Protein AF-A0A399Z7Y9-F1 (afdb_monomer_lite)

Sequence (100 aa):
MTAIPLEQTRKQQRDEEAFIATQWTLMGRKFRRHKLAMVGTVMIVLFYLVALFCEFVATQDPLKRNTEYIHVPPQRVHFFGSSGFGPYVYGLKIEEDPRT

Foldseek 3Di:
DDDDPPVVVVVVVVVVCVVVPPVVVVVVVVQVVDPVSVVVVVVVVVVVVCVVCVVVVPVDDPPDDDPVCPPPDDWDFDQDDPVDGGTDTDDDDDDDDPPD

Radius of gyration: 32.73 Å; chains: 1; bounding box: 58×28×99 Å

Secondary structure (DSSP, 8-state):
-----HHHHHHHHHHHHHHHS-HHHHHHHHHHH-HHHHHHHHHHHHHHHHHHTHHHH--S-TT---GGGTT---PPPEEEETTEEEEE-PPP-----TT-

pLDDT: mean 77.72, std 9.43, range [47.38, 96.31]

Structure (mmCIF, N/CA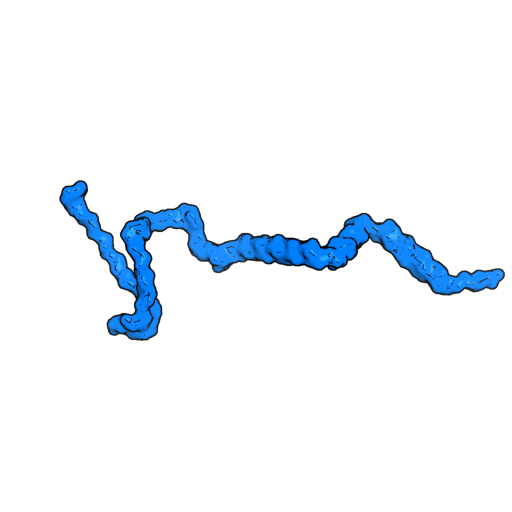/C/O backbone):
data_AF-A0A399Z7Y9-F1
#
_entry.id   AF-A0A399Z7Y9-F1
#
loop_
_atom_site.group_PDB
_atom_site.id
_atom_site.type_symbol
_atom_site.label_atom_id
_atom_site.label_alt_id
_atom_site.label_comp_id
_atom_site.label_asym_id
_atom_site.label_entity_id
_atom_site.label_seq_id
_atom_site.pdbx_PDB_ins_code
_atom_site.Cartn_x
_atom_site.Cartn_y
_atom_site.Cartn_z
_atom_site.occupancy
_atom_site.B_iso_or_equiv
_atom_site.auth_seq_id
_atom_site.auth_comp_id
_atom_site.auth_asym_id
_atom_site.auth_atom_id
_atom_site.pdbx_PDB_model_num
ATOM 1 N N . MET A 1 1 ? -29.159 -8.855 59.734 1.00 47.38 1 MET A N 1
ATOM 2 C CA . MET A 1 1 ? -28.660 -9.572 58.541 1.00 47.38 1 MET A CA 1
ATOM 3 C C . MET A 1 1 ? -29.547 -9.206 57.360 1.00 47.38 1 MET A C 1
ATOM 5 O O . MET A 1 1 ? -30.534 -9.879 57.108 1.00 47.38 1 MET A O 1
ATOM 9 N N . THR A 1 2 ? -29.277 -8.081 56.701 1.00 57.78 2 THR A N 1
ATOM 10 C CA . THR A 1 2 ? -29.998 -7.655 55.493 1.00 57.78 2 THR A CA 1
ATOM 11 C C . THR A 1 2 ? -29.277 -8.225 54.275 1.00 57.78 2 THR A C 1
ATOM 13 O O . THR A 1 2 ? -28.084 -7.995 54.092 1.00 57.78 2 THR A O 1
ATOM 16 N N . ALA A 1 3 ? -29.985 -9.023 53.476 1.00 65.62 3 ALA A N 1
ATOM 17 C CA . ALA A 1 3 ? -29.472 -9.555 52.221 1.00 65.62 3 ALA A CA 1
ATOM 18 C C . ALA A 1 3 ? -29.207 -8.387 51.261 1.00 65.62 3 ALA A C 1
ATOM 20 O O . ALA A 1 3 ? -30.131 -7.676 50.866 1.00 65.62 3 ALA A O 1
ATOM 21 N N . ILE A 1 4 ? -27.937 -8.170 50.922 1.00 69.81 4 ILE A N 1
ATOM 22 C CA . ILE A 1 4 ? -27.543 -7.226 49.877 1.00 69.81 4 ILE A CA 1
ATOM 23 C C . ILE A 1 4 ? -28.152 -7.733 48.559 1.00 69.81 4 ILE A C 1
ATOM 25 O O . ILE A 1 4 ? -27.980 -8.913 48.236 1.00 69.81 4 ILE A O 1
ATOM 29 N N . PRO A 1 5 ? -28.870 -6.898 47.789 1.00 73.19 5 PRO A N 1
ATOM 30 C CA . PRO A 1 5 ? -29.413 -7.313 46.503 1.00 73.19 5 PRO A CA 1
ATOM 31 C C . PRO A 1 5 ? -28.265 -7.704 45.563 1.00 73.19 5 PRO A C 1
ATOM 33 O O . PRO A 1 5 ? -27.399 -6.879 45.271 1.00 73.19 5 PRO A O 1
ATOM 36 N N . LEU A 1 6 ? -28.275 -8.943 45.053 1.00 76.25 6 LEU A N 1
ATOM 37 C CA . LEU A 1 6 ? -27.258 -9.491 44.132 1.00 76.25 6 LEU A CA 1
ATOM 38 C C . LEU A 1 6 ? -27.020 -8.611 42.888 1.00 76.25 6 LEU A C 1
ATOM 40 O O . LEU A 1 6 ? -25.961 -8.671 42.263 1.00 76.25 6 LEU A O 1
ATOM 44 N N . GLU A 1 7 ? -27.996 -7.777 42.528 1.00 73.00 7 GLU A N 1
ATOM 45 C CA . GLU A 1 7 ? -27.878 -6.816 41.433 1.00 73.00 7 GLU A CA 1
ATOM 46 C C . GLU A 1 7 ? -26.885 -5.684 41.710 1.00 73.00 7 GLU A C 1
ATOM 48 O O . GLU A 1 7 ? -26.198 -5.242 40.787 1.00 73.00 7 GLU A O 1
ATOM 53 N N . GLN A 1 8 ? -26.772 -5.217 42.958 1.00 76.38 8 GLN A N 1
ATOM 54 C CA . GLN A 1 8 ? -25.882 -4.101 43.286 1.00 76.38 8 GLN A CA 1
ATOM 55 C C . GLN A 1 8 ? -24.414 -4.517 43.213 1.00 76.38 8 GLN A C 1
ATOM 57 O O . GLN A 1 8 ? -23.609 -3.798 42.624 1.00 76.38 8 GLN A O 1
ATOM 62 N N . THR A 1 9 ? -24.095 -5.723 43.687 1.00 77.19 9 THR A N 1
ATOM 63 C CA . THR A 1 9 ? -22.745 -6.291 43.598 1.00 77.19 9 THR A CA 1
ATOM 64 C C . THR A 1 9 ? -22.308 -6.465 42.142 1.00 77.19 9 THR A C 1
ATOM 66 O O . THR A 1 9 ? -21.205 -6.067 41.786 1.00 77.19 9 THR A O 1
ATOM 69 N N . ARG A 1 10 ? -23.194 -6.955 41.259 1.00 77.38 10 ARG A N 1
ATOM 70 C CA . ARG A 1 10 ? -22.890 -7.108 39.821 1.00 77.38 10 ARG A CA 1
ATOM 71 C C . ARG A 1 10 ? -22.688 -5.777 39.097 1.00 77.38 10 ARG A C 1
ATOM 73 O O . ARG A 1 10 ? -21.885 -5.711 38.167 1.00 77.38 10 ARG A O 1
ATOM 80 N N . LYS A 1 11 ? -23.432 -4.731 39.476 1.00 77.75 11 LYS A N 1
ATOM 81 C CA . LYS A 1 11 ? -23.250 -3.383 38.914 1.00 77.75 11 LYS A CA 1
ATOM 82 C C . LYS A 1 11 ? -21.905 -2.795 39.333 1.00 77.75 11 LYS A C 1
ATOM 84 O O . LYS A 1 11 ? -21.140 -2.404 38.461 1.00 77.75 11 LYS A O 1
ATOM 89 N N . GLN A 1 12 ? -21.595 -2.835 40.631 1.00 76.50 12 GLN A N 1
ATOM 90 C CA . GLN A 1 12 ? -20.326 -2.332 41.162 1.00 76.50 12 GLN A CA 1
ATOM 91 C C . GLN A 1 12 ? -19.127 -3.060 40.551 1.00 76.50 12 GLN A C 1
ATOM 93 O O . GLN A 1 12 ? -18.207 -2.399 40.089 1.00 76.50 12 GLN A O 1
ATOM 98 N N . GLN A 1 13 ? -19.191 -4.390 40.425 1.00 76.44 13 GLN A N 1
ATOM 99 C CA . GLN A 1 13 ? -18.138 -5.172 39.770 1.00 76.44 13 GLN A CA 1
ATOM 100 C C . GLN A 1 13 ? -17.914 -4.757 38.309 1.00 76.44 13 GLN A C 1
ATOM 102 O O . GLN A 1 13 ? -16.772 -4.587 37.904 1.00 76.44 13 GLN A O 1
ATOM 107 N N . ARG A 1 14 ? -18.971 -4.526 37.516 1.00 71.25 14 ARG A N 1
ATOM 108 C CA . ARG A 1 14 ? -18.826 -4.056 36.120 1.00 71.25 14 ARG A CA 1
ATOM 109 C C . ARG A 1 14 ? -18.234 -2.654 36.027 1.00 71.25 14 ARG A C 1
ATOM 111 O O . ARG A 1 14 ? -17.507 -2.374 35.075 1.00 71.25 14 ARG A O 1
ATOM 118 N N . ASP A 1 15 ? -18.571 -1.785 36.972 1.00 68.56 15 ASP A N 1
ATOM 119 C CA . ASP A 1 15 ? -18.092 -0.405 37.003 1.00 68.56 15 ASP A CA 1
ATOM 120 C C . ASP A 1 15 ? -16.620 -0.344 37.460 1.00 68.56 15 ASP A C 1
ATOM 122 O O . ASP A 1 15 ? -15.826 0.378 36.856 1.00 68.56 15 ASP A O 1
ATOM 126 N N . GLU A 1 16 ? -16.221 -1.169 38.436 1.00 68.38 16 GLU A N 1
ATOM 127 C CA . GLU A 1 16 ? -14.821 -1.366 38.845 1.00 68.38 16 GLU A CA 1
ATOM 128 C C . GLU A 1 16 ? -13.990 -2.034 37.748 1.00 68.38 16 GLU A C 1
ATOM 130 O O . GLU A 1 16 ? -12.901 -1.561 37.435 1.00 68.38 16 GLU A O 1
ATOM 135 N N . GLU A 1 17 ? -14.507 -3.072 37.089 1.00 66.38 17 GLU A N 1
ATOM 136 C CA . GLU A 1 17 ? -13.849 -3.698 35.936 1.00 66.38 17 GLU A CA 1
ATOM 137 C C . GLU A 1 17 ? -13.680 -2.709 34.776 1.00 66.38 17 GLU A C 1
ATOM 139 O O . GLU A 1 17 ? -12.637 -2.697 34.124 1.00 66.38 17 GLU A O 1
ATOM 144 N N . ALA A 1 18 ? -14.669 -1.844 34.525 1.00 64.25 18 ALA A N 1
ATOM 145 C CA . ALA A 1 18 ? -14.571 -0.791 33.517 1.00 64.25 18 ALA A CA 1
ATOM 146 C C . ALA A 1 18 ? -13.582 0.323 33.905 1.00 64.25 18 ALA A C 1
ATOM 148 O O . ALA A 1 18 ? -12.996 0.937 33.012 1.00 64.25 18 ALA A O 1
ATOM 149 N N . PHE A 1 19 ? -13.393 0.575 35.203 1.00 60.94 19 PHE A N 1
ATOM 150 C CA . PHE A 1 19 ? -12.424 1.536 35.734 1.00 60.94 19 PHE A CA 1
ATOM 151 C C . PHE A 1 19 ? -10.989 0.979 35.737 1.00 60.94 19 PHE A C 1
ATOM 153 O O . PHE A 1 19 ? -10.044 1.713 35.451 1.00 60.94 19 PHE A O 1
ATOM 160 N N . ILE A 1 20 ? -10.825 -0.323 35.996 1.00 65.25 20 ILE A N 1
ATOM 161 C CA . ILE A 1 20 ? -9.537 -1.037 35.941 1.00 65.25 20 ILE A CA 1
ATOM 162 C C . ILE A 1 20 ? -9.133 -1.352 34.496 1.00 65.25 20 ILE A C 1
ATOM 164 O O . ILE A 1 20 ? -7.940 -1.462 34.197 1.00 65.25 20 ILE A O 1
ATOM 168 N N . ALA A 1 21 ? -10.101 -1.467 33.581 1.00 60.22 21 ALA A N 1
ATOM 169 C CA . ALA A 1 21 ? -9.834 -1.657 32.165 1.00 60.22 21 ALA A CA 1
ATOM 170 C C . ALA A 1 21 ? -8.909 -0.540 31.658 1.00 60.22 21 ALA A C 1
ATOM 172 O O . ALA A 1 21 ? -9.274 0.632 31.564 1.00 60.22 21 ALA A O 1
ATOM 173 N N . THR A 1 22 ? -7.676 -0.936 31.341 1.00 69.75 22 THR A N 1
ATOM 174 C CA . THR A 1 22 ? -6.577 -0.069 30.917 1.00 69.75 22 THR A CA 1
ATOM 175 C C . THR A 1 22 ? -7.073 0.952 29.898 1.00 69.75 22 THR A C 1
ATOM 177 O O . THR A 1 22 ? -7.713 0.550 28.926 1.00 69.75 22 THR A O 1
ATOM 180 N N . GLN A 1 23 ? -6.763 2.244 30.081 1.00 73.06 23 GLN A N 1
ATOM 181 C CA . GLN A 1 23 ? -7.179 3.375 29.224 1.00 73.06 23 GLN A CA 1
ATOM 182 C C . GLN A 1 23 ? -7.209 3.066 27.711 1.00 73.06 23 GLN A C 1
ATOM 184 O O . GLN A 1 23 ? -8.089 3.537 26.992 1.00 73.06 23 GLN A O 1
ATOM 189 N N . TRP A 1 24 ? -6.298 2.214 27.236 1.00 71.12 24 TRP A N 1
ATOM 190 C CA . TRP A 1 24 ? -6.259 1.653 25.884 1.00 71.12 24 TRP A CA 1
ATOM 191 C C . TRP A 1 24 ? -7.544 0.954 25.416 1.00 71.12 24 TRP A C 1
ATOM 193 O O . TRP A 1 24 ? -7.992 1.176 24.292 1.00 71.12 24 TRP A O 1
ATOM 203 N N . THR A 1 25 ? -8.170 0.131 26.255 1.00 76.25 25 THR A N 1
ATOM 204 C CA . THR A 1 25 ? -9.432 -0.556 25.930 1.00 76.25 25 THR A CA 1
ATOM 205 C C . THR A 1 25 ? -10.592 0.424 25.779 1.00 76.25 25 THR A C 1
ATOM 207 O O . THR A 1 25 ? -11.414 0.276 24.868 1.00 76.25 25 THR A O 1
ATOM 210 N N . LEU A 1 26 ? -10.631 1.471 26.609 1.00 76.81 26 LEU A N 1
ATOM 211 C CA . LEU A 1 26 ? -11.623 2.538 26.501 1.00 76.81 26 LEU A CA 1
ATOM 212 C C . LEU A 1 26 ? -11.424 3.340 25.204 1.00 76.81 26 LEU A C 1
ATOM 214 O O . LEU A 1 26 ? -12.390 3.614 24.483 1.00 76.81 26 LEU A O 1
ATOM 218 N N . MET A 1 27 ? -10.166 3.625 24.857 1.00 81.38 27 MET A N 1
ATOM 219 C CA . MET A 1 27 ? -9.792 4.321 23.624 1.00 81.38 27 MET A CA 1
ATOM 220 C C . MET A 1 27 ? -10.142 3.499 22.373 1.00 81.38 27 MET A C 1
ATOM 222 O O . MET A 1 27 ? -10.773 4.018 21.450 1.00 81.38 27 MET A O 1
ATOM 226 N N . GLY A 1 28 ? -9.846 2.195 22.370 1.00 79.31 28 GLY A N 1
ATOM 227 C CA . GLY A 1 28 ? -10.169 1.284 21.267 1.00 79.31 28 GLY A CA 1
ATOM 228 C C . GLY A 1 28 ? -11.676 1.118 21.030 1.00 79.31 28 GLY A C 1
ATOM 229 O O . GLY A 1 28 ? -12.128 1.093 19.882 1.00 79.31 28 GLY A O 1
ATOM 230 N N . ARG A 1 29 ? -12.490 1.077 22.096 1.00 81.19 29 ARG A N 1
ATOM 231 C CA . ARG A 1 29 ? -13.964 1.035 21.983 1.00 81.19 29 ARG A CA 1
ATOM 232 C C . ARG A 1 29 ? -14.528 2.315 21.365 1.00 81.19 29 ARG A C 1
ATOM 234 O O . ARG A 1 29 ? -15.441 2.240 20.544 1.00 81.19 29 ARG A O 1
ATOM 241 N N . LYS A 1 30 ? -13.980 3.480 21.730 1.00 81.12 30 LYS A N 1
ATOM 242 C CA . LYS A 1 30 ? -14.394 4.777 21.172 1.00 81.12 30 LYS A CA 1
ATOM 243 C C . LYS A 1 30 ? -13.965 4.917 19.709 1.00 81.12 30 LYS A C 1
ATOM 245 O O . LYS A 1 30 ? -14.771 5.346 18.889 1.00 81.12 30 LYS A O 1
ATOM 250 N N . PHE A 1 31 ? -12.761 4.455 19.369 1.00 80.00 31 PHE A N 1
ATOM 251 C CA . PHE A 1 31 ? -12.243 4.431 17.999 1.00 80.00 31 PHE A CA 1
ATOM 252 C C . PHE A 1 31 ? -13.129 3.606 17.053 1.00 80.00 31 PHE A C 1
ATOM 254 O O . PHE A 1 31 ? -13.540 4.102 16.004 1.00 80.00 31 PHE A O 1
ATOM 261 N N . ARG A 1 32 ? -13.543 2.398 17.468 1.00 79.88 32 ARG A N 1
ATOM 262 C CA . ARG A 1 32 ? -14.441 1.542 16.668 1.00 79.88 32 ARG A CA 1
ATOM 263 C C . ARG A 1 32 ? -15.832 2.134 16.416 1.00 79.88 32 ARG A C 1
ATOM 265 O O . ARG A 1 32 ? -16.511 1.701 15.490 1.00 79.88 32 ARG A O 1
ATOM 272 N N . ARG A 1 33 ? -16.277 3.116 17.209 1.00 84.12 33 ARG A N 1
ATOM 273 C CA . ARG A 1 33 ? -17.577 3.782 17.013 1.00 84.12 33 ARG A CA 1
ATOM 274 C C . ARG A 1 33 ? -17.559 4.770 15.839 1.00 84.12 33 ARG A C 1
ATOM 276 O O . ARG A 1 33 ? -18.613 5.054 15.269 1.00 84.12 33 ARG A O 1
ATOM 283 N N . HIS A 1 34 ? -16.389 5.283 15.456 1.00 90.06 34 HIS A N 1
ATOM 284 C CA . HIS A 1 34 ? -16.251 6.225 14.347 1.00 90.06 34 HIS A CA 1
ATOM 285 C C . HIS A 1 34 ? -16.085 5.482 13.017 1.00 90.06 34 HIS A C 1
ATOM 287 O O . HIS A 1 34 ? -15.019 4.953 12.711 1.00 90.06 34 HIS A O 1
ATOM 293 N N . LYS A 1 35 ? -17.135 5.500 12.185 1.00 84.88 35 LYS A N 1
ATOM 294 C CA . LYS A 1 35 ? -17.130 4.864 10.853 1.00 84.88 35 LYS A CA 1
ATOM 295 C C . LYS A 1 35 ? -15.988 5.374 9.963 1.00 84.88 35 LYS A C 1
ATOM 297 O O . LYS A 1 35 ? -15.352 4.576 9.291 1.00 84.88 35 LYS A O 1
ATOM 302 N N . LEU A 1 36 ? -15.686 6.677 10.016 1.00 89.12 36 LEU A N 1
ATOM 303 C CA . LEU A 1 36 ? -14.572 7.273 9.265 1.00 89.12 36 LEU A CA 1
ATOM 304 C C . LEU A 1 36 ? -13.210 6.714 9.704 1.00 89.12 36 LEU A C 1
ATOM 306 O O . LEU A 1 36 ? -12.378 6.376 8.870 1.00 89.12 36 LEU A O 1
ATOM 310 N N . ALA A 1 37 ? -13.004 6.587 11.017 1.00 88.19 37 ALA A N 1
ATOM 311 C CA . ALA A 1 37 ? -11.759 6.081 11.582 1.00 88.19 37 ALA A CA 1
ATOM 312 C C . ALA A 1 37 ? -11.531 4.610 11.206 1.00 88.19 37 ALA A C 1
ATOM 314 O O . ALA A 1 37 ? -10.428 4.230 10.828 1.00 88.19 37 ALA A O 1
ATOM 315 N N . MET A 1 38 ? -12.600 3.808 11.214 1.00 89.88 38 MET A N 1
ATOM 316 C CA . MET A 1 38 ? -12.556 2.409 10.784 1.00 89.88 38 MET A CA 1
ATOM 317 C C . MET A 1 38 ? -12.184 2.264 9.306 1.00 89.88 38 MET A C 1
ATOM 319 O O . MET A 1 38 ? -11.338 1.436 8.980 1.00 89.88 38 MET A O 1
ATOM 323 N N . VAL A 1 39 ? -12.764 3.079 8.417 1.00 94.44 39 VAL A N 1
ATOM 324 C CA . VAL A 1 39 ? -12.409 3.064 6.986 1.00 94.44 39 VAL A CA 1
ATOM 325 C C . VAL A 1 39 ? -10.937 3.429 6.787 1.00 94.44 39 VAL A C 1
ATOM 327 O O . VAL A 1 39 ? -10.237 2.735 6.053 1.00 94.44 39 VAL A O 1
ATOM 330 N N . GLY A 1 40 ? -10.447 4.456 7.490 1.00 93.88 40 GLY A N 1
ATOM 331 C CA . GLY A 1 40 ? -9.036 4.845 7.446 1.00 93.88 40 GLY A CA 1
ATOM 332 C C . GLY A 1 40 ? -8.100 3.719 7.891 1.00 93.88 40 GLY A C 1
ATOM 333 O O . GLY A 1 40 ? -7.132 3.412 7.201 1.00 93.88 40 GLY A O 1
ATOM 334 N N . THR A 1 41 ? -8.417 3.0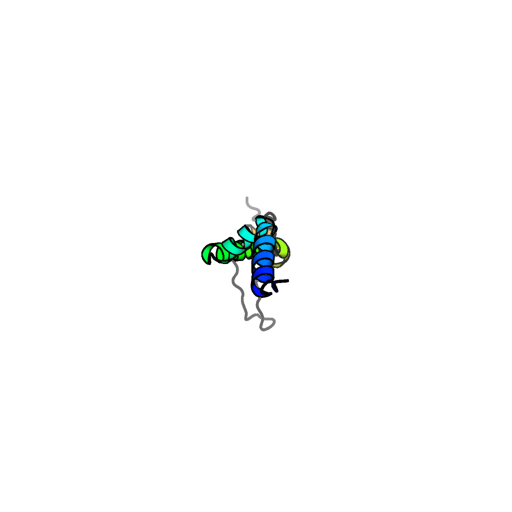37 8.996 1.00 92.75 41 THR A N 1
ATOM 335 C CA . THR A 1 41 ? -7.637 1.875 9.450 1.00 92.75 41 THR A CA 1
ATOM 336 C C . THR A 1 41 ? -7.637 0.747 8.429 1.00 92.75 41 THR A C 1
ATOM 338 O O . THR A 1 41 ? -6.582 0.177 8.169 1.00 92.75 41 THR A O 1
ATOM 341 N N . VAL A 1 42 ? -8.788 0.436 7.827 1.00 94.81 42 VAL A N 1
ATOM 342 C CA . VAL A 1 42 ? -8.878 -0.610 6.798 1.00 94.81 42 VAL A CA 1
ATOM 343 C C . VAL A 1 42 ? -8.021 -0.254 5.581 1.00 94.81 42 VAL A C 1
ATOM 345 O O . VAL A 1 42 ? -7.283 -1.110 5.102 1.00 94.81 42 VAL A O 1
ATOM 348 N N . MET A 1 43 ? -8.054 1.000 5.118 1.00 96.31 43 MET A N 1
ATOM 349 C CA . MET A 1 43 ? -7.201 1.465 4.016 1.00 96.31 43 MET A CA 1
ATOM 350 C C . MET A 1 43 ? -5.710 1.327 4.331 1.00 96.31 43 MET A C 1
ATOM 352 O O . MET A 1 43 ? -4.955 0.816 3.508 1.00 96.31 43 MET A O 1
ATOM 356 N N . ILE A 1 44 ? -5.288 1.747 5.525 1.00 95.94 44 ILE A N 1
ATOM 357 C CA . ILE A 1 44 ? -3.888 1.637 5.951 1.00 95.94 44 ILE A CA 1
ATOM 358 C C . ILE A 1 44 ? -3.458 0.168 5.976 1.00 95.94 44 ILE A C 1
ATOM 360 O O . ILE A 1 44 ? -2.429 -0.180 5.403 1.00 95.94 44 ILE A O 1
ATOM 364 N N . VAL A 1 45 ? -4.263 -0.701 6.593 1.00 96.19 45 VAL A N 1
ATOM 365 C CA . VAL A 1 45 ? -3.990 -2.144 6.640 1.00 96.19 45 VAL A CA 1
ATOM 366 C C . VAL A 1 45 ? -3.883 -2.720 5.230 1.00 96.19 45 VAL A C 1
ATOM 368 O O . VAL A 1 45 ? -2.953 -3.472 4.959 1.00 96.19 45 VAL A O 1
ATOM 371 N N . LEU A 1 46 ? -4.775 -2.331 4.318 1.00 95.88 46 LEU A N 1
ATOM 372 C CA . LEU A 1 46 ? -4.725 -2.777 2.929 1.00 95.88 46 LEU A CA 1
ATOM 373 C C . LEU A 1 46 ? -3.408 -2.378 2.248 1.00 95.88 46 LEU A C 1
ATOM 375 O O . LEU A 1 46 ? -2.779 -3.225 1.621 1.00 95.88 46 LEU A O 1
ATOM 379 N N . PHE A 1 47 ? -2.951 -1.133 2.403 1.00 94.94 47 PHE A N 1
ATOM 380 C CA . PHE A 1 47 ? -1.667 -0.705 1.838 1.00 94.94 47 PHE A CA 1
ATOM 381 C C . PHE A 1 47 ? -0.479 -1.461 2.430 1.00 94.94 47 PHE A C 1
ATOM 383 O O . PHE A 1 47 ? 0.420 -1.848 1.686 1.00 94.94 47 PHE A O 1
ATOM 390 N N . TYR A 1 48 ? -0.489 -1.733 3.736 1.00 94.94 48 TYR A N 1
ATOM 391 C CA . TYR A 1 48 ? 0.547 -2.559 4.356 1.00 94.94 48 TYR A CA 1
ATOM 392 C C . TYR A 1 48 ? 0.538 -3.995 3.834 1.00 94.94 48 TYR A C 1
ATOM 394 O O . TYR A 1 48 ? 1.607 -4.563 3.625 1.00 94.94 48 TYR A O 1
ATOM 402 N N . LEU A 1 49 ? -0.637 -4.574 3.577 1.00 94.31 49 LEU A N 1
ATOM 403 C CA . LEU A 1 49 ? -0.733 -5.896 2.959 1.00 94.31 49 LEU A CA 1
ATOM 404 C C . LEU A 1 49 ? -0.151 -5.880 1.543 1.00 94.31 49 LEU A C 1
ATOM 406 O O . LEU A 1 49 ? 0.682 -6.723 1.229 1.00 94.31 49 LEU A O 1
ATOM 410 N N . VAL A 1 50 ? -0.516 -4.900 0.712 1.00 91.44 50 VAL A N 1
ATOM 411 C CA . VAL A 1 50 ? 0.057 -4.750 -0.638 1.00 91.44 50 VAL A CA 1
ATOM 412 C C . VAL A 1 50 ? 1.580 -4.599 -0.580 1.00 91.44 50 VAL A C 1
ATOM 414 O O . VAL A 1 50 ? 2.280 -5.221 -1.372 1.00 91.44 50 VAL A O 1
ATOM 417 N N . ALA A 1 51 ? 2.101 -3.827 0.377 1.00 89.56 51 ALA A N 1
ATOM 418 C CA . ALA A 1 51 ? 3.539 -3.646 0.562 1.00 89.56 51 ALA A CA 1
ATOM 419 C C . ALA A 1 51 ? 4.248 -4.933 1.020 1.00 89.56 51 ALA A C 1
ATOM 421 O O . ALA A 1 51 ? 5.359 -5.210 0.576 1.00 89.56 51 ALA A O 1
ATOM 422 N N . LEU A 1 52 ? 3.617 -5.737 1.879 1.00 90.25 52 LEU A N 1
ATOM 423 C CA . LEU A 1 52 ? 4.179 -7.011 2.336 1.00 90.25 52 LEU A CA 1
ATOM 424 C C . LEU A 1 52 ? 4.192 -8.052 1.208 1.00 90.25 52 LEU A C 1
ATOM 426 O O . LEU A 1 52 ? 5.158 -8.792 1.062 1.00 90.25 52 LEU A O 1
ATOM 430 N N . PHE A 1 53 ? 3.159 -8.053 0.365 1.00 89.50 53 PHE A N 1
ATOM 431 C CA . PHE A 1 53 ? 3.071 -8.887 -0.836 1.00 89.50 53 PHE A CA 1
ATOM 432 C C . PHE A 1 53 ? 3.581 -8.164 -2.096 1.00 89.50 53 PHE A C 1
ATOM 434 O O . PHE A 1 53 ? 3.153 -8.479 -3.208 1.00 89.50 53 PHE A O 1
ATOM 441 N N . CYS A 1 54 ? 4.499 -7.201 -1.942 1.00 85.50 54 CYS A N 1
ATOM 442 C CA . CYS A 1 54 ? 4.991 -6.386 -3.055 1.00 85.50 54 CYS A CA 1
ATOM 443 C C . CYS A 1 54 ? 5.656 -7.240 -4.141 1.00 85.50 54 CYS A C 1
ATOM 445 O O . CYS A 1 54 ? 5.432 -6.989 -5.317 1.00 85.50 54 CYS A O 1
ATOM 447 N N . GLU A 1 55 ? 6.373 -8.307 -3.780 1.00 78.56 55 GLU A N 1
ATOM 448 C CA . GLU A 1 55 ? 6.990 -9.212 -4.762 1.00 78.56 55 GLU A CA 1
ATOM 449 C C . GLU A 1 55 ? 5.966 -9.896 -5.685 1.00 78.56 55 GLU A C 1
ATOM 451 O O . GLU A 1 55 ? 6.267 -10.187 -6.842 1.00 78.56 55 GLU A O 1
ATOM 456 N N . PHE A 1 56 ? 4.735 -10.121 -5.208 1.00 82.69 56 PHE A N 1
ATOM 457 C CA . PHE A 1 56 ? 3.659 -10.674 -6.032 1.00 82.69 56 PHE A CA 1
ATOM 458 C C . PHE A 1 56 ? 3.006 -9.607 -6.917 1.00 82.69 56 PHE A C 1
ATOM 460 O O . PHE A 1 56 ? 2.679 -9.869 -8.072 1.00 82.69 56 PHE A O 1
ATOM 467 N N . VAL A 1 57 ? 2.805 -8.401 -6.382 1.00 78.50 57 VAL A N 1
ATOM 468 C CA . VAL A 1 57 ? 2.097 -7.317 -7.084 1.00 78.50 57 VAL A CA 1
ATOM 469 C C . VAL A 1 57 ? 3.000 -6.607 -8.098 1.00 78.50 57 VAL A C 1
ATOM 471 O O . VAL A 1 57 ? 2.543 -6.226 -9.174 1.00 78.50 57 VAL A O 1
ATOM 474 N N . ALA A 1 58 ? 4.279 -6.436 -7.776 1.00 78.75 58 ALA A N 1
ATOM 475 C CA . ALA A 1 58 ? 5.271 -5.751 -8.589 1.00 78.75 58 ALA A CA 1
ATOM 476 C C . ALA A 1 58 ? 6.359 -6.739 -9.029 1.00 78.75 58 ALA A C 1
ATOM 478 O O . ALA A 1 58 ? 7.463 -6.771 -8.497 1.00 78.75 58 ALA A O 1
ATOM 479 N N . THR A 1 59 ? 6.051 -7.536 -10.055 1.00 73.31 59 THR A N 1
ATOM 480 C CA . THR A 1 59 ? 7.009 -8.485 -10.657 1.00 73.31 59 THR A CA 1
ATOM 481 C C . THR A 1 59 ? 8.177 -7.786 -11.366 1.00 73.31 59 THR A C 1
ATOM 483 O O . THR A 1 59 ? 9.154 -8.430 -11.737 1.00 73.31 59 THR A O 1
ATOM 486 N N . GLN A 1 60 ? 8.068 -6.482 -11.629 1.00 75.06 60 GLN A N 1
ATOM 487 C CA . GLN A 1 60 ? 9.107 -5.693 -12.284 1.00 75.06 60 GLN A CA 1
ATOM 488 C C . GLN A 1 60 ? 9.766 -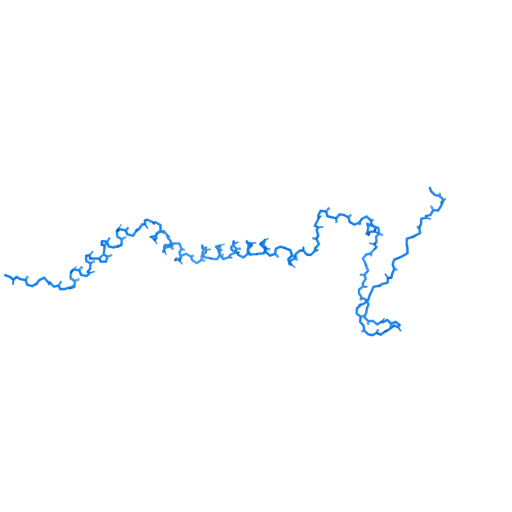4.769 -11.266 1.00 75.06 60 GLN A C 1
ATOM 490 O O . GLN A 1 60 ? 9.086 -3.990 -10.602 1.00 75.06 60 GLN A O 1
ATOM 495 N N . ASP A 1 61 ? 11.090 -4.850 -11.177 1.00 75.12 61 ASP A N 1
ATOM 496 C CA . ASP A 1 61 ? 11.885 -3.944 -10.358 1.00 75.12 61 ASP A CA 1
ATOM 497 C C . ASP A 1 61 ? 11.874 -2.540 -10.996 1.00 75.12 61 ASP A C 1
ATOM 499 O O . ASP A 1 61 ? 12.392 -2.376 -12.106 1.00 75.12 61 ASP A O 1
ATOM 503 N N . PRO A 1 62 ? 11.306 -1.516 -10.330 1.00 73.19 62 PRO A N 1
ATOM 504 C CA . PRO A 1 62 ? 11.258 -0.158 -10.867 1.00 73.19 62 PRO A CA 1
ATOM 505 C C . PRO A 1 62 ? 12.645 0.493 -10.993 1.00 73.19 62 PRO A C 1
ATOM 507 O O . PRO A 1 62 ? 12.791 1.470 -11.727 1.00 73.19 62 PRO A O 1
ATOM 510 N N . LEU A 1 63 ? 13.663 -0.021 -10.294 1.00 76.38 63 LEU A N 1
ATOM 511 C CA . LEU A 1 63 ? 15.048 0.454 -10.378 1.00 76.38 63 LEU A CA 1
ATOM 512 C C . LEU A 1 63 ? 15.829 -0.244 -11.498 1.00 76.38 63 LEU A C 1
ATOM 514 O O . LEU A 1 63 ? 16.875 0.253 -11.930 1.00 76.38 63 LEU A O 1
ATOM 518 N N . LYS A 1 64 ? 15.329 -1.375 -12.005 1.00 75.88 64 LYS A N 1
ATOM 519 C CA . LYS A 1 64 ? 15.981 -2.117 -13.080 1.00 75.88 64 LYS A CA 1
ATOM 520 C C . LYS A 1 64 ? 15.665 -1.471 -14.426 1.00 75.88 64 LYS A C 1
ATOM 522 O O . LYS A 1 64 ? 14.605 -1.670 -15.013 1.00 75.88 64 LYS A O 1
ATOM 527 N N . ARG A 1 65 ? 16.624 -0.703 -14.949 1.00 67.00 65 ARG A N 1
ATOM 528 C CA . ARG A 1 65 ? 16.536 -0.145 -16.303 1.00 67.00 65 ARG A CA 1
ATOM 529 C C . ARG A 1 65 ? 16.997 -1.175 -17.335 1.00 67.00 65 ARG A C 1
ATOM 531 O O . ARG A 1 65 ? 18.184 -1.475 -17.428 1.00 67.00 65 ARG A O 1
ATOM 538 N N . ASN A 1 66 ? 16.065 -1.688 -18.134 1.00 73.25 66 ASN A N 1
ATOM 539 C CA . ASN A 1 66 ? 16.371 -2.611 -19.227 1.00 73.25 66 ASN A CA 1
ATOM 540 C C . ASN A 1 66 ? 16.933 -1.853 -20.446 1.00 73.25 66 ASN A C 1
ATOM 542 O O . ASN A 1 66 ? 16.165 -1.363 -21.272 1.00 73.25 66 ASN A O 1
ATOM 546 N N . THR A 1 67 ? 18.264 -1.767 -20.570 1.00 74.00 67 THR A N 1
ATOM 547 C CA . THR A 1 67 ? 18.947 -1.023 -21.652 1.00 74.00 67 THR A CA 1
ATOM 548 C C . THR A 1 67 ? 18.583 -1.507 -23.058 1.00 74.00 67 THR A C 1
ATOM 550 O O . THR A 1 67 ? 18.405 -0.696 -23.960 1.00 74.00 67 THR A O 1
ATOM 553 N N . GLU A 1 68 ? 18.388 -2.815 -23.225 1.00 73.56 68 GLU A N 1
ATOM 554 C CA . GLU A 1 68 ? 18.025 -3.453 -24.500 1.00 73.56 68 GLU A CA 1
ATOM 555 C C . GLU A 1 68 ? 16.649 -3.008 -25.031 1.00 73.56 68 GLU A C 1
ATOM 557 O O . GLU A 1 68 ? 16.409 -3.015 -26.234 1.00 73.56 68 GLU A O 1
ATOM 562 N N . TYR A 1 69 ? 15.757 -2.553 -24.145 1.00 73.50 69 TYR A N 1
ATOM 563 C CA . TYR A 1 69 ? 14.388 -2.164 -24.488 1.00 73.50 69 TYR A CA 1
ATOM 564 C C . TYR A 1 69 ? 14.162 -0.641 -24.469 1.00 73.50 69 TYR A C 1
ATOM 566 O O . TYR A 1 69 ? 13.028 -0.198 -24.632 1.00 73.50 69 TYR A O 1
ATOM 574 N N . ILE A 1 70 ? 15.212 0.180 -24.293 1.00 76.00 70 ILE A N 1
ATOM 575 C CA . ILE A 1 70 ? 15.083 1.652 -24.188 1.00 76.00 70 ILE A CA 1
ATOM 576 C C . ILE A 1 70 ? 14.490 2.270 -25.461 1.00 76.00 70 ILE A C 1
ATOM 578 O O . ILE A 1 70 ? 13.693 3.202 -25.378 1.00 76.00 70 ILE A O 1
ATOM 582 N N . HIS A 1 71 ? 14.878 1.760 -26.630 1.00 76.50 71 HIS A N 1
ATOM 583 C CA . HIS A 1 71 ? 14.484 2.309 -27.933 1.00 76.50 71 HIS A CA 1
ATOM 584 C C . HIS A 1 71 ? 13.402 1.483 -28.635 1.00 76.50 71 HIS A C 1
ATOM 586 O O . HIS A 1 71 ? 13.143 1.673 -29.823 1.00 76.50 71 HIS A O 1
ATOM 592 N N . VAL A 1 72 ? 12.765 0.555 -27.918 1.00 79.31 72 VAL A N 1
ATOM 593 C CA . VAL A 1 72 ? 11.759 -0.329 -28.504 1.00 79.31 72 VAL A CA 1
ATOM 594 C C . VAL A 1 72 ? 10.401 0.385 -28.532 1.00 79.31 72 VAL A C 1
ATOM 596 O O . VAL A 1 72 ? 9.932 0.842 -27.487 1.00 79.31 72 VAL A O 1
ATOM 599 N N . PRO A 1 73 ? 9.732 0.494 -29.696 1.00 79.06 73 PRO A N 1
ATOM 600 C CA . PRO A 1 73 ?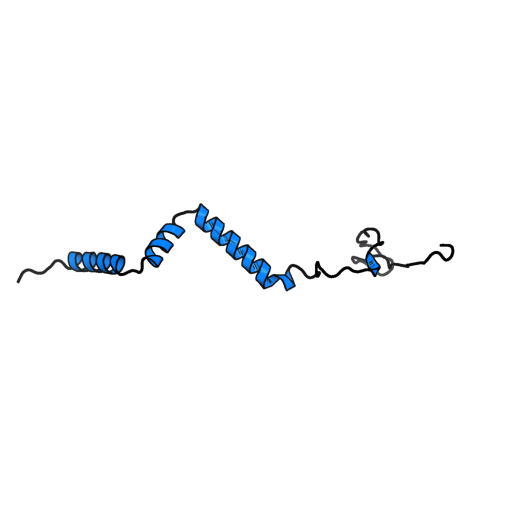 8.383 1.047 -29.758 1.00 79.06 73 PRO A CA 1
ATOM 601 C C . PRO A 1 73 ? 7.385 0.123 -29.033 1.00 79.06 73 PRO A C 1
ATOM 603 O O . PRO A 1 73 ? 7.563 -1.096 -29.050 1.00 79.06 73 PRO A O 1
ATOM 606 N N . PRO A 1 74 ? 6.299 0.649 -28.434 1.00 80.38 74 PRO A N 1
ATOM 607 C CA . PRO A 1 74 ? 5.292 -0.179 -27.771 1.00 80.38 74 PRO A CA 1
ATOM 608 C C . PRO A 1 74 ? 4.651 -1.157 -28.768 1.00 80.38 74 PRO A C 1
ATOM 610 O O . PRO A 1 74 ? 3.937 -0.753 -29.689 1.00 80.38 74 PRO A O 1
ATOM 613 N N . GLN A 1 75 ? 4.901 -2.456 -28.592 1.00 79.19 75 GLN A N 1
ATOM 614 C CA . GLN A 1 75 ? 4.359 -3.502 -29.459 1.00 79.19 75 GLN A CA 1
ATOM 615 C C . GLN A 1 75 ? 2.976 -3.950 -28.969 1.00 79.19 75 GLN A C 1
ATOM 617 O O . GLN A 1 75 ? 2.756 -4.182 -27.782 1.00 79.19 75 GLN A O 1
ATOM 622 N N . ARG A 1 76 ? 2.022 -4.092 -29.896 1.00 78.38 76 ARG A N 1
ATOM 623 C CA . ARG A 1 76 ? 0.702 -4.666 -29.596 1.00 78.38 76 ARG A CA 1
ATOM 624 C C . ARG A 1 76 ? 0.802 -6.188 -29.478 1.00 78.38 76 ARG A C 1
ATOM 626 O O . ARG A 1 76 ? 1.589 -6.814 -30.186 1.00 78.38 76 ARG A O 1
ATOM 633 N N . VAL A 1 77 ? -0.030 -6.777 -28.621 1.00 80.88 77 VAL A N 1
ATOM 634 C CA . VAL A 1 77 ? -0.180 -8.235 -28.523 1.00 80.88 77 VAL A CA 1
ATOM 635 C C . VAL A 1 77 ? -1.011 -8.719 -29.710 1.00 80.88 77 VAL A C 1
ATOM 637 O O . VAL A 1 77 ? -2.132 -8.251 -29.917 1.00 80.88 77 VAL A O 1
ATOM 640 N N . HIS A 1 78 ? -0.456 -9.633 -30.501 1.00 79.69 78 HIS A N 1
ATOM 641 C CA . HIS A 1 78 ? -1.132 -10.240 -31.645 1.00 79.69 78 HIS A CA 1
ATOM 642 C C . HIS A 1 78 ? -1.620 -11.630 -31.240 1.00 79.69 78 HIS A C 1
ATOM 644 O O . HIS A 1 78 ? -0.900 -12.356 -30.571 1.00 79.69 78 HIS A O 1
ATOM 650 N N . PHE A 1 79 ? -2.844 -12.007 -31.610 1.00 74.31 79 PHE A N 1
ATOM 651 C CA . PHE A 1 79 ? -3.432 -13.299 -31.215 1.00 74.31 79 PHE A CA 1
ATOM 652 C C . PHE A 1 79 ? -3.453 -14.339 -32.347 1.00 74.31 79 PHE A C 1
ATOM 654 O O . PHE A 1 79 ? -3.637 -15.527 -32.087 1.00 74.31 79 PHE A O 1
ATOM 661 N N . PHE A 1 80 ? -3.256 -13.897 -33.594 1.00 69.56 80 PHE A N 1
ATOM 662 C CA . PHE A 1 80 ? -3.307 -14.722 -34.802 1.00 69.56 80 PHE A CA 1
ATOM 663 C C . PHE A 1 80 ? -1.933 -14.738 -35.470 1.00 69.56 80 PHE A C 1
ATOM 665 O O . PHE A 1 80 ? -1.546 -13.743 -36.082 1.00 69.56 80 PHE A O 1
ATOM 672 N N . GLY A 1 81 ? -1.186 -15.830 -35.302 1.00 68.81 81 GLY A N 1
ATOM 673 C CA . GLY A 1 81 ? 0.158 -16.001 -35.860 1.00 68.81 81 GLY A CA 1
ATOM 674 C C . GLY A 1 81 ? 0.246 -17.179 -36.830 1.00 68.81 81 GLY A C 1
ATOM 675 O O . GLY A 1 81 ? -0.690 -17.963 -36.968 1.00 68.81 81 GLY A O 1
ATOM 676 N N . SER A 1 82 ? 1.398 -17.333 -37.487 1.00 65.88 82 SER A N 1
ATOM 677 C CA . SER A 1 82 ? 1.677 -18.454 -38.400 1.00 65.88 82 SER A CA 1
ATOM 678 C C . SER A 1 82 ? 1.820 -19.811 -37.695 1.00 65.88 82 SER A C 1
ATOM 680 O O . SER A 1 82 ? 1.725 -20.845 -38.349 1.00 65.88 82 SER A O 1
ATOM 682 N N . SER A 1 83 ? 2.036 -19.821 -36.375 1.00 66.06 83 SER A N 1
ATOM 683 C CA . SER A 1 83 ? 2.276 -21.018 -35.557 1.00 66.06 83 SER A CA 1
ATOM 684 C C . SER A 1 83 ? 1.081 -21.461 -34.699 1.00 66.06 83 SER A C 1
ATOM 686 O O . SER A 1 83 ? 1.177 -22.486 -34.026 1.00 66.06 83 SER A O 1
ATOM 688 N N . GLY A 1 84 ? -0.045 -20.735 -34.718 1.00 66.50 84 GLY A N 1
ATOM 689 C CA . GLY A 1 84 ? -1.257 -21.089 -33.969 1.00 66.50 84 GLY A CA 1
ATOM 690 C C . GLY A 1 84 ? -2.008 -19.896 -33.368 1.00 66.50 84 GLY A C 1
ATOM 691 O O . GLY A 1 84 ? -1.753 -18.737 -33.700 1.00 66.50 84 GLY A O 1
ATOM 692 N N . PHE A 1 85 ? -2.957 -20.207 -32.478 1.00 71.25 85 PHE A N 1
ATOM 693 C CA . PHE A 1 85 ? -3.782 -19.241 -31.746 1.00 71.25 85 PHE A CA 1
ATOM 694 C C . PHE A 1 85 ? -3.170 -18.976 -30.365 1.00 71.25 85 PHE A C 1
ATOM 696 O O . PHE A 1 85 ? -3.110 -19.879 -29.529 1.00 71.25 85 PHE A O 1
ATOM 703 N N . GLY A 1 86 ? -2.715 -17.750 -30.114 1.00 73.69 86 GLY A N 1
ATOM 704 C CA . GLY A 1 86 ? -2.134 -17.369 -28.826 1.00 73.69 86 GLY A CA 1
ATOM 705 C C . GLY A 1 86 ? -1.541 -15.958 -28.842 1.00 73.69 86 GLY A C 1
ATOM 706 O O . GLY A 1 86 ? -1.146 -15.486 -29.907 1.00 73.69 86 GLY A O 1
ATOM 707 N N . PRO A 1 87 ? -1.492 -15.263 -27.689 1.00 77.44 87 PRO A N 1
ATOM 708 C CA . PRO A 1 87 ? -0.869 -13.947 -27.597 1.00 77.44 87 PRO A CA 1
ATOM 709 C C . PRO A 1 87 ? 0.636 -14.046 -27.883 1.00 77.44 87 PRO A C 1
ATOM 711 O O . PRO A 1 87 ? 1.368 -14.698 -27.141 1.00 77.44 87 PRO A O 1
ATOM 714 N N . TYR A 1 88 ? 1.101 -13.377 -28.936 1.00 79.81 88 TYR A N 1
ATOM 715 C CA . TYR A 1 88 ? 2.511 -13.283 -29.305 1.00 79.81 88 TYR A CA 1
ATOM 716 C C . TYR A 1 88 ? 2.916 -11.846 -29.659 1.00 79.81 88 TYR A C 1
ATOM 718 O O . TYR A 1 88 ? 2.092 -10.983 -29.985 1.00 79.81 88 TYR A O 1
ATOM 726 N N . VAL A 1 89 ? 4.223 -11.601 -29.587 1.00 77.69 89 VAL A N 1
ATOM 727 C CA . VAL A 1 89 ? 4.884 -10.350 -29.974 1.00 77.69 89 VAL A CA 1
ATOM 728 C C . VAL A 1 89 ? 6.004 -10.692 -30.962 1.00 77.69 89 VAL A C 1
ATOM 730 O O . VAL A 1 89 ? 6.596 -11.767 -30.874 1.00 77.69 89 VAL A O 1
ATOM 733 N N . TYR A 1 90 ? 6.270 -9.816 -31.935 1.00 78.12 90 TYR A N 1
ATOM 734 C CA . TYR A 1 90 ? 7.343 -10.026 -32.911 1.00 78.12 90 TYR A CA 1
ATOM 735 C C . TYR A 1 90 ? 8.723 -9.861 -32.268 1.00 78.12 90 TYR A C 1
ATOM 737 O O . TYR A 1 90 ? 8.931 -8.936 -31.483 1.00 78.12 90 TYR A O 1
ATOM 745 N N . GLY A 1 91 ? 9.663 -10.731 -32.653 1.00 76.88 91 GLY A N 1
ATOM 746 C CA . GLY A 1 91 ? 11.061 -10.632 -32.242 1.00 76.88 91 GLY A CA 1
ATOM 747 C C . GLY A 1 91 ? 11.686 -9.303 -32.668 1.00 76.88 91 GLY A C 1
ATOM 748 O O . GLY A 1 91 ? 11.390 -8.781 -33.744 1.00 76.88 91 GLY A O 1
ATOM 749 N N . LEU A 1 92 ? 12.539 -8.756 -31.807 1.00 76.19 92 LEU A N 1
ATOM 750 C CA . LEU A 1 92 ? 13.263 -7.515 -32.056 1.00 76.19 92 LEU A CA 1
ATOM 751 C C . LEU A 1 92 ? 14.572 -7.831 -32.782 1.00 76.19 92 LEU A C 1
ATOM 753 O O . LEU A 1 92 ? 15.281 -8.764 -32.411 1.00 76.19 92 LEU A O 1
ATOM 757 N N . LYS A 1 93 ? 14.902 -7.042 -33.806 1.00 76.81 93 LYS A N 1
ATOM 758 C CA . LYS A 1 93 ? 16.215 -7.060 -34.454 1.00 76.81 93 LYS A CA 1
ATOM 759 C C . LYS A 1 93 ? 16.812 -5.666 -34.316 1.00 76.81 93 LYS A C 1
ATOM 761 O O . LYS A 1 93 ? 16.275 -4.715 -34.876 1.00 76.81 93 LYS A O 1
ATOM 766 N N . ILE A 1 94 ? 17.872 -5.554 -33.522 1.00 73.88 94 ILE A N 1
ATOM 767 C CA . ILE A 1 94 ? 18.631 -4.314 -33.362 1.00 73.88 94 ILE A CA 1
ATOM 768 C C . ILE A 1 94 ? 19.718 -4.330 -34.439 1.00 73.88 94 ILE A C 1
ATOM 770 O O . ILE A 1 94 ? 20.525 -5.257 -34.485 1.00 73.88 94 ILE A O 1
ATOM 774 N N . GLU A 1 95 ? 19.703 -3.344 -35.328 1.00 78.19 95 GLU A N 1
ATOM 775 C CA . GLU A 1 95 ? 20.773 -3.099 -36.296 1.00 78.19 95 GLU A CA 1
ATOM 776 C C . GLU A 1 95 ? 21.417 -1.753 -35.948 1.00 78.19 95 GLU A C 1
ATOM 778 O O . GLU A 1 95 ? 20.723 -0.743 -35.838 1.00 78.19 95 GLU A O 1
ATOM 783 N N . GLU A 1 96 ? 22.731 -1.751 -35.721 1.00 74.12 96 GLU A N 1
ATOM 784 C CA . GLU A 1 96 ? 23.516 -0.528 -35.536 1.00 74.12 96 GLU A CA 1
ATOM 785 C C . GLU A 1 96 ? 23.892 0.021 -36.919 1.00 74.12 96 GLU A C 1
ATOM 787 O O . GLU A 1 96 ? 24.426 -0.713 -37.753 1.00 74.12 96 GLU A O 1
ATOM 792 N N . ASP A 1 97 ? 23.585 1.294 -37.190 1.00 79.25 97 ASP A N 1
ATOM 793 C CA . ASP A 1 97 ? 23.950 1.940 -38.454 1.00 79.25 97 ASP A CA 1
ATOM 794 C C . ASP A 1 97 ? 25.470 2.204 -38.481 1.00 79.25 97 ASP A C 1
ATOM 796 O O . ASP A 1 97 ? 25.963 2.976 -37.658 1.00 79.25 97 ASP A O 1
ATOM 800 N N . PRO A 1 98 ? 26.234 1.614 -39.420 1.00 79.12 98 PRO A N 1
ATOM 801 C CA . PRO A 1 98 ? 27.688 1.765 -39.488 1.00 79.12 98 PRO A CA 1
ATOM 802 C C . PRO A 1 98 ? 28.163 3.145 -39.985 1.00 79.12 98 PRO A C 1
ATOM 804 O O . PRO A 1 98 ? 29.365 3.328 -40.186 1.00 79.12 98 PRO A O 1
ATOM 807 N N . ARG A 1 99 ? 27.260 4.098 -40.270 1.00 72.69 99 ARG A N 1
ATOM 808 C CA . ARG A 1 99 ? 27.599 5.424 -40.827 1.00 72.69 99 ARG A CA 1
ATOM 809 C C . ARG A 1 99 ? 27.567 6.585 -39.823 1.00 72.69 99 ARG A C 1
ATOM 811 O O . ARG A 1 99 ? 27.641 7.733 -40.265 1.00 72.69 99 ARG A O 1
ATOM 818 N N . THR A 1 100 ? 27.489 6.314 -38.519 1.00 60.97 100 THR A N 1
ATOM 819 C CA . THR A 1 100 ? 27.598 7.330 -37.450 1.00 60.97 100 THR A CA 1
ATOM 820 C C . THR A 1 100 ? 28.674 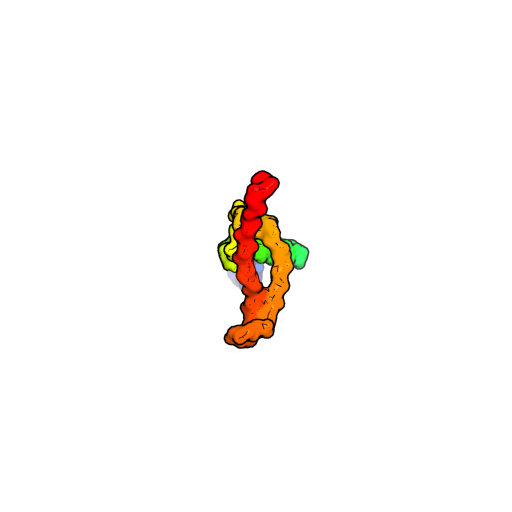6.956 -36.441 1.00 60.97 100 THR A C 1
ATO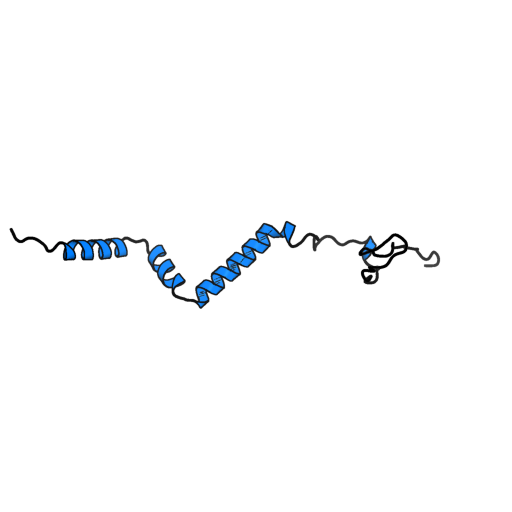M 822 O O . THR A 1 100 ? 28.823 5.745 -36.176 1.00 60.97 100 THR A O 1
#